Protein AF-A0A958YZW5-F1 (afdb_monomer_lite)

Secondary structure (DSSP, 8-state):
----HHHHHH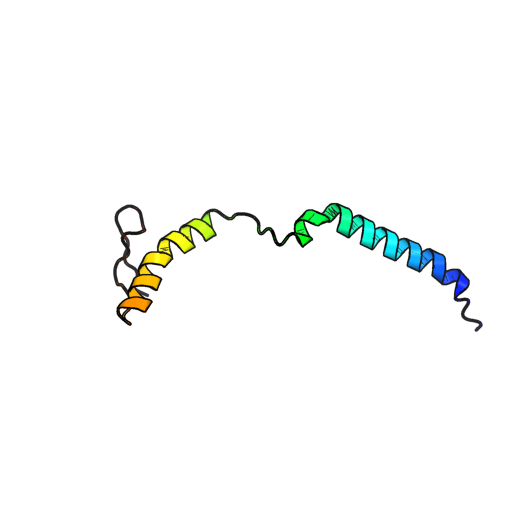HHHHHHHHHHHHHHHTHHHHTT-----HHHHHHHHHHHHHHHHHHHHSS--SEESSSTT-EE---

Foldseek 3Di:
DDDDVVVCVVVVVVVVVVVVVVCVVVVVVVVVDDDDDPVVVLVCQQCVVQVVCCVVPVDGFQWTPSPPNIDGDDD

Radius of gyration: 26.34 Å; chains: 1; bounding box: 44×25×71 Å

Structure (mmCIF, N/CA/C/O backbone):
data_AF-A0A958YZW5-F1
#
_entry.id   AF-A0A958YZW5-F1
#
loop_
_atom_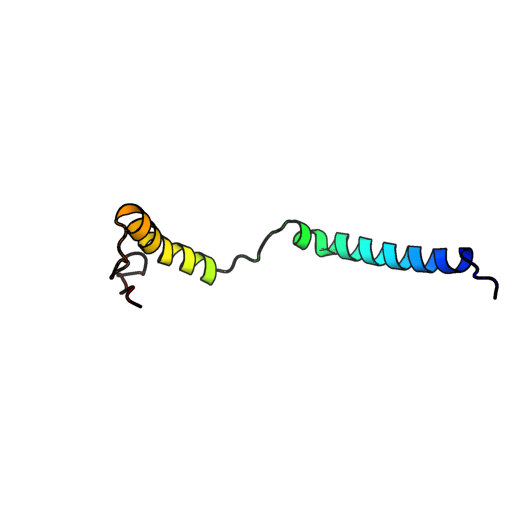site.group_PDB
_atom_site.id
_atom_site.type_symbol
_atom_site.label_atom_id
_atom_site.label_alt_id
_atom_site.label_comp_id
_atom_site.label_asym_id
_atom_site.label_entity_id
_atom_site.label_seq_id
_atom_site.pdbx_PDB_ins_code
_atom_site.Cartn_x
_atom_site.Cartn_y
_atom_site.Cartn_z
_atom_site.occupancy
_atom_site.B_iso_or_equiv
_atom_site.auth_seq_id
_atom_site.auth_comp_id
_atom_site.auth_asym_id
_atom_site.auth_atom_id
_atom_site.pdbx_PDB_model_num
ATOM 1 N N . MET A 1 1 ? 9.853 -15.859 -46.622 1.00 46.78 1 MET A N 1
ATOM 2 C CA . MET A 1 1 ? 10.315 -14.630 -45.937 1.00 46.78 1 MET A CA 1
ATOM 3 C C . MET A 1 1 ? 11.402 -15.014 -44.944 1.00 46.78 1 MET A C 1
ATOM 5 O O . MET A 1 1 ? 11.164 -15.897 -44.135 1.00 46.78 1 MET A O 1
ATOM 9 N N . GLN A 1 2 ? 12.591 -14.417 -45.032 1.00 58.09 2 GLN A N 1
ATOM 10 C CA . GLN A 1 2 ? 13.686 -14.656 -44.083 1.00 58.09 2 GLN A CA 1
ATOM 11 C C . GLN A 1 2 ? 13.453 -13.778 -42.841 1.00 58.09 2 GLN A C 1
ATOM 13 O O . GLN A 1 2 ? 13.649 -12.563 -42.897 1.00 58.09 2 GLN A O 1
ATOM 18 N N . PHE A 1 3 ? 12.987 -14.363 -41.734 1.00 62.06 3 PHE A N 1
ATOM 19 C CA . PHE A 1 3 ? 12.853 -13.645 -40.463 1.00 62.06 3 PHE A CA 1
ATOM 20 C C . PHE A 1 3 ? 14.249 -13.317 -39.917 1.00 62.06 3 PHE A C 1
ATOM 22 O O . PHE A 1 3 ? 14.995 -14.188 -39.479 1.00 62.06 3 PHE A O 1
ATOM 29 N N . SER A 1 4 ? 14.632 -12.042 -39.977 1.00 69.44 4 SER A N 1
ATOM 30 C CA . SER A 1 4 ? 15.962 -11.591 -39.566 1.00 69.44 4 SER A CA 1
ATOM 31 C C . SER A 1 4 ? 15.981 -11.241 -38.075 1.00 69.44 4 SER A C 1
ATOM 33 O O . SER A 1 4 ? 15.826 -10.077 -37.708 1.00 69.44 4 SER A O 1
ATOM 35 N N . PHE A 1 5 ? 16.235 -12.231 -37.216 1.00 67.00 5 PHE A N 1
ATOM 36 C CA . PHE A 1 5 ? 16.341 -12.082 -35.752 1.00 67.00 5 PHE A CA 1
ATOM 37 C C . PHE A 1 5 ? 17.293 -10.960 -35.297 1.00 67.00 5 PHE A C 1
ATOM 39 O O . PHE A 1 5 ? 17.025 -10.276 -34.312 1.00 67.00 5 PHE A O 1
ATOM 46 N N . LYS A 1 6 ? 18.357 -10.680 -36.063 1.00 72.38 6 LYS A N 1
ATOM 47 C CA . LYS A 1 6 ? 19.298 -9.580 -35.778 1.00 72.38 6 LYS A CA 1
ATOM 48 C C . LYS A 1 6 ? 18.651 -8.186 -35.805 1.00 72.38 6 LYS A C 1
ATOM 50 O O . LYS A 1 6 ? 19.154 -7.282 -35.152 1.00 72.38 6 LYS A O 1
ATOM 55 N N . LYS A 1 7 ? 17.536 -8.011 -36.527 1.00 77.81 7 LYS A N 1
ATOM 56 C CA . LYS A 1 7 ? 16.796 -6.737 -36.590 1.00 77.81 7 LYS A CA 1
ATOM 57 C C . LYS A 1 7 ? 15.862 -6.537 -35.395 1.00 77.81 7 LYS A C 1
ATOM 59 O O . LYS A 1 7 ? 15.559 -5.404 -35.057 1.00 77.81 7 LYS A O 1
ATOM 64 N N . PHE A 1 8 ? 15.443 -7.618 -34.737 1.00 82.25 8 PHE A N 1
ATOM 65 C CA . PHE A 1 8 ? 14.584 -7.560 -33.549 1.00 82.25 8 PHE A CA 1
ATOM 66 C C . PHE A 1 8 ? 15.367 -7.311 -32.260 1.00 82.25 8 PHE A C 1
ATOM 68 O O . PHE A 1 8 ? 14.823 -6.770 -31.301 1.00 82.25 8 P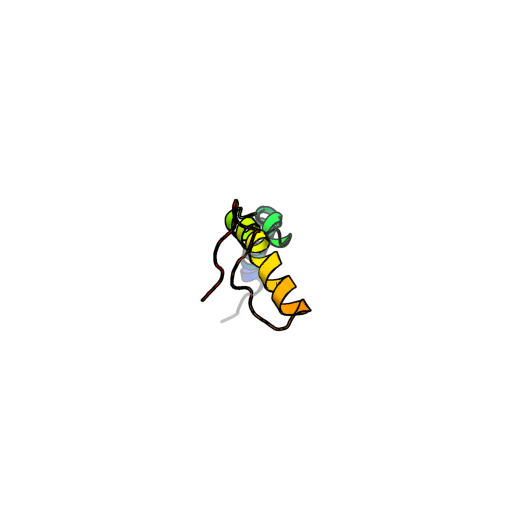HE A O 1
ATOM 75 N N . LEU A 1 9 ? 16.657 -7.651 -32.257 1.00 85.38 9 LEU A N 1
ATOM 76 C CA . LEU A 1 9 ? 17.554 -7.470 -31.122 1.00 85.38 9 LEU A CA 1
ATOM 77 C C . LEU A 1 9 ? 17.570 -6.038 -30.540 1.00 85.38 9 LEU A C 1
ATOM 79 O O . LEU A 1 9 ? 17.404 -5.922 -29.326 1.00 85.38 9 LEU A O 1
ATOM 83 N N . PRO A 1 10 ? 17.697 -4.948 -31.332 1.00 87.19 10 PRO A N 1
ATOM 84 C CA . PRO A 1 10 ? 17.654 -3.591 -30.782 1.00 87.19 10 PRO A CA 1
ATOM 85 C C . PRO A 1 10 ? 16.293 -3.238 -30.165 1.00 87.19 10 PRO A C 1
ATOM 87 O O . PRO A 1 10 ? 16.246 -2.560 -29.145 1.00 87.19 10 PRO A O 1
ATOM 90 N N . HIS A 1 11 ? 15.186 -3.730 -30.728 1.00 89.50 11 HIS A N 1
ATOM 91 C CA . HIS A 1 11 ? 13.849 -3.475 -30.185 1.00 89.50 11 HIS A CA 1
ATOM 92 C C . HIS A 1 11 ? 13.642 -4.165 -28.835 1.00 89.50 11 HIS A C 1
ATOM 94 O O . HIS A 1 11 ? 13.140 -3.542 -27.903 1.00 89.50 11 HIS A O 1
ATOM 100 N N . ILE A 1 12 ? 14.087 -5.418 -28.704 1.00 92.06 12 ILE A N 1
ATOM 101 C CA . ILE A 1 12 ? 14.052 -6.147 -27.428 1.00 92.06 12 ILE A CA 1
ATOM 102 C C . ILE A 1 12 ? 14.912 -5.426 -26.385 1.00 92.06 12 ILE A C 1
ATOM 104 O O . ILE A 1 12 ? 14.465 -5.233 -25.258 1.00 92.06 12 ILE A O 1
ATOM 108 N N . LEU A 1 13 ? 16.108 -4.969 -26.768 1.00 92.62 13 LEU A N 1
ATOM 109 C CA . LEU A 1 13 ? 16.993 -4.203 -25.887 1.00 92.62 13 LEU A CA 1
ATOM 110 C C . LEU A 1 13 ? 16.330 -2.927 -25.359 1.00 92.62 13 LEU A C 1
ATOM 112 O O . LEU A 1 13 ? 16.423 -2.641 -24.168 1.00 92.62 13 LEU A O 1
ATOM 116 N N . ILE A 1 14 ? 15.633 -2.188 -26.223 1.00 94.25 14 ILE A N 1
ATOM 117 C CA . ILE A 1 14 ? 14.911 -0.970 -25.836 1.00 94.25 14 ILE A CA 1
ATOM 118 C C . ILE A 1 14 ? 13.765 -1.299 -24.872 1.00 94.25 14 ILE A C 1
ATOM 120 O O . ILE A 1 14 ? 13.629 -0.636 -23.847 1.00 94.25 14 ILE A O 1
ATOM 124 N N . ILE A 1 15 ? 12.969 -2.335 -25.156 1.00 95.50 15 I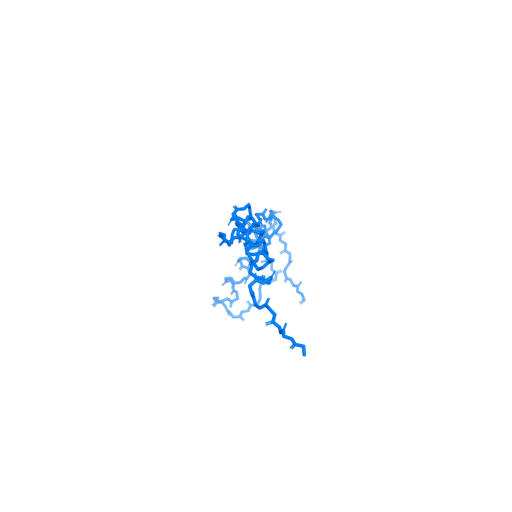LE A N 1
ATOM 125 C CA . ILE A 1 15 ? 11.857 -2.751 -24.284 1.00 95.50 15 ILE A CA 1
ATOM 126 C C . ILE A 1 15 ? 12.378 -3.144 -22.899 1.00 95.50 15 ILE A C 1
ATOM 128 O O . ILE A 1 15 ? 11.853 -2.679 -21.887 1.00 95.50 15 ILE A O 1
ATOM 132 N N . VAL A 1 16 ? 13.435 -3.958 -22.846 1.00 95.44 16 VAL A N 1
ATOM 133 C CA . VAL A 1 16 ? 14.071 -4.353 -21.583 1.00 95.44 16 VAL A CA 1
ATOM 134 C C . VAL A 1 16 ? 14.647 -3.132 -20.865 1.00 95.44 16 VAL A C 1
ATOM 136 O O . VAL A 1 16 ? 14.464 -2.998 -19.659 1.00 95.44 16 VAL A O 1
ATOM 139 N N . GLY A 1 17 ? 15.269 -2.203 -21.593 1.00 95.75 17 GLY A N 1
ATOM 140 C CA . GLY A 1 17 ? 15.774 -0.948 -21.038 1.00 95.75 17 GLY A CA 1
ATOM 141 C C . GLY A 1 17 ? 14.681 -0.113 -20.368 1.00 95.75 17 GLY A C 1
ATOM 142 O O . GLY A 1 17 ? 14.849 0.311 -19.226 1.00 95.75 17 GLY A O 1
ATOM 143 N N . PHE A 1 18 ? 13.533 0.064 -21.026 1.00 95.75 18 PHE A N 1
ATOM 144 C CA . PHE A 1 18 ? 12.388 0.767 -20.440 1.00 95.75 18 PHE A CA 1
ATOM 145 C C . PHE A 1 18 ? 11.791 0.026 -19.241 1.00 95.75 18 PHE A C 1
ATOM 147 O O . PHE A 1 18 ? 11.428 0.668 -18.255 1.00 95.75 18 PHE A O 1
ATOM 154 N N . ALA A 1 19 ? 11.723 -1.307 -19.284 1.00 93.25 19 ALA A N 1
ATOM 155 C CA . ALA A 1 19 ? 11.256 -2.103 -18.152 1.00 93.25 19 ALA A CA 1
ATOM 156 C C . ALA A 1 19 ? 12.171 -1.932 -16.928 1.00 93.25 19 ALA A C 1
ATOM 158 O O . ALA A 1 19 ? 11.687 -1.676 -15.827 1.00 93.25 19 ALA A O 1
ATOM 159 N N . VAL A 1 20 ? 13.491 -1.999 -17.126 1.00 93.19 20 VAL A N 1
ATOM 160 C CA . VAL A 1 20 ? 14.480 -1.783 -16.060 1.00 93.19 20 VAL A CA 1
ATOM 161 C C . VAL A 1 20 ? 14.409 -0.353 -15.525 1.00 93.19 20 VAL A C 1
ATOM 163 O O . VAL A 1 20 ? 14.393 -0.168 -14.313 1.00 93.19 20 VAL A O 1
ATOM 166 N N . ALA A 1 21 ? 14.313 0.654 -16.396 1.00 93.75 21 ALA A N 1
ATOM 167 C CA . ALA A 1 21 ? 14.187 2.051 -15.981 1.00 93.75 21 ALA A CA 1
ATOM 168 C C . ALA A 1 21 ? 12.908 2.298 -15.161 1.00 93.75 21 ALA A C 1
ATOM 170 O O . ALA A 1 21 ? 12.957 2.961 -14.126 1.00 93.75 21 ALA A O 1
ATOM 171 N N . SER A 1 22 ? 11.784 1.713 -15.586 1.00 91.44 22 SER A N 1
ATOM 172 C CA . SER A 1 22 ? 10.519 1.757 -14.850 1.00 91.44 22 SER A CA 1
ATOM 173 C C . SER A 1 22 ? 10.664 1.115 -13.468 1.00 91.44 22 SER A C 1
ATOM 175 O O . SER A 1 22 ? 10.376 1.756 -12.464 1.00 91.44 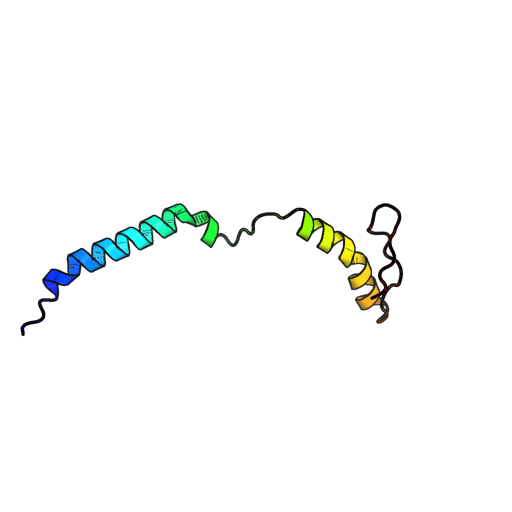22 SER A O 1
ATOM 177 N N . LEU A 1 23 ? 11.201 -0.105 -13.379 1.00 89.31 23 LEU A N 1
ATOM 178 C CA . LEU A 1 23 ? 11.400 -0.787 -12.095 1.00 89.31 23 LEU A CA 1
ATOM 179 C C . LEU A 1 23 ? 12.401 -0.068 -11.181 1.00 89.31 23 LEU A C 1
ATOM 181 O O . LEU A 1 23 ? 12.217 -0.066 -9.969 1.00 89.31 23 LEU A O 1
ATOM 185 N N . ALA A 1 24 ? 13.440 0.559 -11.736 1.00 88.75 24 ALA A N 1
ATOM 186 C CA . ALA A 1 24 ? 14.386 1.361 -10.966 1.00 88.75 24 ALA A CA 1
ATOM 187 C C . ALA A 1 24 ? 13.717 2.617 -10.381 1.00 88.75 24 ALA A C 1
ATOM 189 O O . ALA A 1 24 ? 13.923 2.930 -9.209 1.00 88.75 24 ALA A O 1
ATOM 190 N N . TYR A 1 25 ? 12.884 3.304 -11.169 1.00 87.69 25 TYR A N 1
ATOM 191 C CA . TYR A 1 25 ? 12.126 4.475 -10.722 1.00 87.69 25 TYR A CA 1
ATOM 192 C C . TYR A 1 25 ? 11.036 4.102 -9.703 1.00 87.69 25 TYR A C 1
ATOM 194 O O . TYR A 1 25 ? 10.917 4.722 -8.647 1.00 87.69 25 TYR A O 1
ATOM 202 N N . PHE A 1 26 ? 10.290 3.031 -9.975 1.00 83.56 26 PHE A N 1
ATOM 203 C CA . PHE A 1 26 ? 9.244 2.486 -9.109 1.00 83.56 26 PHE A CA 1
ATOM 204 C C . PHE A 1 26 ? 9.771 1.445 -8.110 1.00 83.56 26 PHE A C 1
ATOM 206 O O . PHE A 1 26 ? 8.989 0.670 -7.563 1.00 83.56 26 PHE A O 1
ATOM 213 N N . ASN A 1 27 ? 11.070 1.453 -7.799 1.00 77.38 27 ASN A N 1
ATOM 214 C CA . ASN A 1 27 ? 11.665 0.587 -6.777 1.00 77.38 27 ASN A CA 1
ATOM 215 C C . ASN A 1 27 ? 10.880 0.614 -5.442 1.00 77.38 27 ASN A C 1
ATOM 217 O O . ASN A 1 27 ? 10.636 -0.458 -4.886 1.00 77.38 27 ASN A O 1
ATOM 221 N N . PRO A 1 28 ? 10.353 1.764 -4.957 1.00 68.12 28 PRO A N 1
ATOM 222 C CA . PRO A 1 28 ? 9.523 1.788 -3.749 1.00 68.12 28 PRO A CA 1
ATOM 223 C C . PRO A 1 28 ? 8.272 0.897 -3.811 1.00 68.12 28 PRO A C 1
ATOM 225 O O . PRO A 1 28 ? 7.846 0.391 -2.776 1.00 68.12 28 PRO A O 1
ATOM 228 N N . VAL A 1 29 ? 7.708 0.654 -5.000 1.00 70.25 29 VAL A N 1
ATOM 229 C CA . VAL A 1 29 ? 6.543 -0.232 -5.194 1.00 70.25 29 VAL A CA 1
ATOM 230 C C . VAL A 1 29 ? 6.916 -1.693 -4.922 1.00 70.25 29 VAL A C 1
ATOM 232 O O . VAL A 1 29 ? 6.118 -2.444 -4.365 1.00 70.25 29 VAL A O 1
ATOM 235 N N . LEU A 1 30 ? 8.155 -2.090 -5.228 1.00 70.25 30 LEU A N 1
ATOM 236 C CA . LEU A 1 30 ? 8.676 -3.430 -4.935 1.00 70.25 30 LEU A CA 1
ATOM 237 C C . LEU A 1 30 ? 8.969 -3.641 -3.444 1.00 70.25 30 LEU A C 1
ATOM 239 O O . LEU A 1 30 ? 9.115 -4.778 -3.005 1.00 70.25 30 LEU A O 1
ATOM 243 N N . GLN A 1 31 ? 9.031 -2.568 -2.648 1.00 74.88 31 GLN A N 1
ATOM 244 C CA . GLN A 1 31 ? 9.277 -2.659 -1.204 1.00 74.88 31 GLN A CA 1
ATOM 245 C C . GLN A 1 31 ? 8.039 -3.120 -0.421 1.00 74.88 31 GLN A C 1
ATOM 247 O O . GLN A 1 31 ? 8.102 -3.193 0.805 1.00 74.88 31 GLN A O 1
ATOM 252 N N . GLY A 1 32 ? 6.907 -3.377 -1.093 1.00 70.31 32 GLY A N 1
ATOM 253 C CA . GLY A 1 32 ? 5.655 -3.795 -0.450 1.00 70.31 32 GLY A CA 1
ATOM 254 C C . GLY A 1 32 ? 5.093 -2.753 0.521 1.00 70.31 32 GLY A C 1
ATOM 255 O O . GLY A 1 32 ? 4.177 -3.044 1.287 1.00 70.31 32 GLY A O 1
ATOM 256 N N . LYS A 1 33 ? 5.650 -1.537 0.509 1.00 66.69 33 LYS A N 1
ATOM 257 C CA . LYS A 1 33 ? 5.235 -0.444 1.376 1.00 66.69 33 LYS A CA 1
ATOM 258 C C . LYS A 1 33 ? 3.894 0.056 0.879 1.00 66.69 33 LYS A C 1
ATOM 260 O O . LYS A 1 33 ? 3.791 0.682 -0.173 1.00 66.69 33 LYS A O 1
ATOM 265 N N . GLN A 1 34 ? 2.865 -0.252 1.645 1.00 69.06 34 GLN A N 1
ATOM 266 C CA . GLN A 1 34 ? 1.546 0.308 1.433 1.00 69.06 34 GLN A CA 1
ATOM 267 C C . GLN A 1 34 ? 1.546 1.759 1.914 1.00 69.06 34 GLN A C 1
ATOM 269 O O . GLN A 1 34 ? 2.240 2.116 2.870 1.00 69.06 34 GLN A O 1
ATOM 274 N N . ILE A 1 35 ? 0.781 2.606 1.228 1.00 74.56 35 ILE A N 1
ATOM 275 C CA . ILE A 1 35 ? 0.550 3.974 1.686 1.00 74.56 35 ILE A CA 1
ATOM 276 C C . ILE A 1 35 ? -0.125 3.873 3.050 1.00 74.56 35 ILE A C 1
ATOM 278 O O . ILE A 1 35 ? -1.155 3.213 3.181 1.00 74.56 35 ILE A O 1
ATOM 282 N N . PHE A 1 36 ? 0.465 4.506 4.062 1.00 77.69 36 PHE A N 1
ATOM 283 C CA . PHE A 1 36 ? -0.158 4.589 5.373 1.00 77.69 36 PHE A CA 1
ATOM 284 C C . PHE A 1 36 ? -1.474 5.355 5.236 1.00 77.69 36 PHE A C 1
ATOM 286 O O . PHE A 1 36 ? -1.476 6.546 4.928 1.00 77.69 36 PHE A O 1
ATOM 293 N N . GLN A 1 37 ? -2.587 4.660 5.444 1.00 79.56 37 GLN A N 1
ATOM 294 C CA . GLN A 1 37 ? -3.912 5.261 5.475 1.00 79.56 37 GLN A CA 1
ATOM 295 C C . GLN A 1 37 ? -4.339 5.383 6.934 1.00 79.56 37 GLN A C 1
ATOM 297 O O . GLN A 1 37 ? -4.489 4.373 7.626 1.00 79.56 37 GLN A O 1
ATOM 302 N N . SER A 1 38 ? -4.524 6.624 7.395 1.00 82.12 38 SER A N 1
ATOM 303 C CA . SER A 1 38 ? -5.000 6.926 8.751 1.00 82.12 38 SER A CA 1
ATOM 304 C C . SER A 1 38 ? -6.283 6.175 9.073 1.00 82.12 38 SER A C 1
ATOM 306 O O . SER A 1 38 ? -6.411 5.624 10.160 1.00 82.12 38 SER A O 1
ATOM 308 N N . ASP A 1 39 ? -7.185 6.100 8.100 1.00 83.62 39 ASP A N 1
ATOM 309 C CA . ASP A 1 39 ? -8.525 5.549 8.266 1.00 83.62 39 ASP A CA 1
ATOM 310 C C . ASP A 1 39 ? -8.467 4.032 8.473 1.00 83.62 39 ASP A C 1
ATOM 312 O O . ASP A 1 39 ? -9.136 3.500 9.356 1.00 83.62 39 ASP A O 1
ATOM 316 N N . ILE A 1 40 ? -7.589 3.335 7.736 1.00 83.44 40 ILE A N 1
ATOM 317 C CA . ILE A 1 40 ? -7.333 1.900 7.934 1.00 83.44 40 ILE A CA 1
ATOM 318 C C . ILE A 1 40 ? -6.732 1.659 9.320 1.00 83.44 40 ILE A C 1
ATOM 320 O O . ILE A 1 40 ? -7.173 0.760 10.031 1.00 83.44 40 ILE A O 1
ATOM 324 N N . MET A 1 41 ? -5.744 2.459 9.730 1.00 84.12 41 MET A N 1
ATOM 325 C CA . MET A 1 41 ? -5.113 2.298 11.043 1.00 84.12 41 MET A CA 1
ATOM 326 C C . MET A 1 41 ? -6.109 2.546 12.186 1.00 84.12 41 MET A C 1
ATOM 328 O O . MET A 1 41 ? -6.148 1.782 13.150 1.00 84.12 41 MET A O 1
ATOM 332 N N . GLN A 1 42 ? -6.945 3.579 12.065 1.00 83.75 42 GLN A N 1
ATOM 333 C CA . GLN A 1 42 ? -8.011 3.863 13.025 1.00 83.75 42 GLN A CA 1
ATOM 334 C C . GLN A 1 42 ? -9.036 2.729 13.059 1.00 83.75 42 GLN A C 1
ATOM 336 O O . GLN A 1 42 ? -9.367 2.260 14.144 1.00 83.75 42 GLN A O 1
ATOM 341 N N . TYR A 1 43 ? -9.472 2.222 11.903 1.00 82.69 43 TYR A N 1
ATOM 342 C CA . TYR A 1 43 ? -10.384 1.080 11.824 1.00 82.69 43 TYR A CA 1
ATOM 343 C C . TYR A 1 43 ? -9.809 -0.177 12.493 1.00 82.69 43 TYR A C 1
ATOM 345 O O . TYR A 1 43 ? -10.497 -0.822 13.282 1.00 82.69 43 TYR A O 1
ATOM 353 N N . ILE A 1 44 ? -8.536 -0.502 12.243 1.00 84.00 44 ILE A N 1
ATOM 354 C CA . ILE A 1 44 ? -7.855 -1.627 12.901 1.00 84.00 44 ILE A CA 1
ATOM 355 C C . ILE A 1 44 ? -7.847 -1.435 14.423 1.00 84.00 44 ILE A C 1
ATOM 357 O O . ILE A 1 44 ? -8.155 -2.372 15.158 1.00 84.00 44 ILE A O 1
ATOM 361 N N . GLY A 1 45 ? -7.533 -0.227 14.903 1.00 83.19 45 GLY A N 1
ATOM 362 C CA . GLY A 1 45 ? -7.565 0.093 16.333 1.00 83.19 45 GLY A CA 1
ATOM 363 C C . GLY A 1 45 ? -8.959 -0.067 16.944 1.00 83.19 45 GLY A C 1
ATOM 364 O O . GLY A 1 45 ? -9.104 -0.662 18.008 1.00 83.19 45 GLY A O 1
ATOM 365 N N . MET A 1 46 ? -9.982 0.394 16.229 1.00 80.50 46 MET A N 1
ATOM 366 C CA . MET A 1 46 ? -11.391 0.309 16.611 1.00 80.50 46 MET A CA 1
ATOM 367 C C . MET A 1 46 ? -11.912 -1.131 16.691 1.00 80.50 46 MET A C 1
ATOM 369 O O . MET A 1 46 ? -12.615 -1.486 17.640 1.00 80.50 46 MET A O 1
ATOM 373 N N . ALA A 1 47 ? -11.550 -1.960 15.710 1.00 81.81 47 ALA A N 1
ATOM 374 C CA . ALA A 1 47 ? -11.991 -3.348 15.598 1.00 81.81 47 ALA A CA 1
ATOM 375 C C . ALA A 1 47 ? -11.219 -4.305 16.521 1.00 81.81 47 ALA A C 1
ATOM 377 O O . ALA A 1 47 ? -11.703 -5.398 16.815 1.00 81.81 47 ALA A O 1
ATOM 378 N N . LYS A 1 48 ? -10.031 -3.912 17.003 1.00 84.44 48 LYS A N 1
ATOM 379 C CA . LYS A 1 48 ? -9.174 -4.765 17.838 1.00 84.44 48 LYS A CA 1
ATOM 380 C C . LYS A 1 48 ? -9.902 -5.293 19.074 1.00 84.44 48 LYS A C 1
ATOM 382 O O . LYS A 1 48 ? -9.871 -6.492 19.318 1.00 84.44 48 LYS A O 1
ATOM 387 N N . GLN A 1 49 ? -10.591 -4.421 19.810 1.00 81.31 49 GLN A N 1
ATOM 388 C CA . GLN A 1 49 ? -11.309 -4.811 21.026 1.00 81.31 49 GLN A CA 1
ATOM 389 C C . GLN A 1 49 ? -12.452 -5.795 20.737 1.00 81.31 49 GLN A C 1
ATOM 391 O O . GLN A 1 49 ? -12.663 -6.728 21.505 1.00 81.31 49 GLN A O 1
ATOM 396 N N . GLN A 1 50 ? -13.179 -5.605 19.634 1.00 81.56 50 GLN A N 1
ATOM 397 C CA . GLN A 1 50 ? -14.249 -6.519 19.230 1.00 81.56 50 GLN A CA 1
ATOM 398 C C . GLN A 1 50 ? -13.693 -7.888 18.833 1.00 81.56 50 GLN A C 1
ATOM 400 O O . GLN A 1 50 ? -14.206 -8.909 19.285 1.00 81.56 50 GLN A O 1
ATOM 405 N N . ASN A 1 51 ? -12.618 -7.911 18.044 1.00 84.25 51 ASN A N 1
ATOM 406 C CA . ASN A 1 51 ? -11.971 -9.154 17.630 1.00 84.25 51 ASN A CA 1
ATOM 407 C C . ASN A 1 51 ? -11.414 -9.930 18.830 1.00 84.25 51 ASN A C 1
ATOM 409 O O . ASN A 1 51 ? -11.649 -11.128 18.939 1.00 84.25 51 ASN A O 1
ATOM 413 N N . GLU A 1 52 ? -10.740 -9.248 19.758 1.00 85.00 52 GLU A N 1
ATOM 414 C CA . GLU A 1 52 ? -10.181 -9.859 20.969 1.00 85.00 52 GLU A CA 1
ATOM 415 C C . GLU A 1 52 ? -11.282 -10.388 21.906 1.00 85.00 52 GLU A C 1
ATOM 417 O O . GLU A 1 52 ? -11.165 -11.485 22.456 1.00 85.00 52 GLU A O 1
ATOM 422 N N . PHE A 1 53 ? -12.401 -9.664 22.037 1.00 83.75 53 PHE A N 1
ATOM 423 C CA . PHE A 1 53 ? -13.567 -10.133 22.792 1.00 83.75 53 PHE A CA 1
ATOM 424 C C . PHE A 1 53 ? -14.189 -11.391 22.167 1.00 83.75 53 PHE A C 1
ATOM 426 O O . PHE A 1 53 ? -14.513 -12.342 22.882 1.00 83.75 53 PHE A O 1
ATOM 433 N N . ARG A 1 54 ? -14.288 -11.439 20.835 1.00 84.62 54 ARG A N 1
ATOM 434 C CA . ARG A 1 54 ? -14.798 -12.609 20.113 1.00 84.62 54 ARG A CA 1
ATOM 435 C C . ARG A 1 54 ? -13.874 -13.817 20.224 1.00 84.62 54 ARG A C 1
ATOM 437 O O . ARG A 1 54 ? -14.355 -14.932 20.390 1.00 84.62 54 ARG A O 1
ATOM 444 N N . GLU A 1 55 ? -12.560 -13.617 20.159 1.00 85.06 55 GLU A N 1
ATOM 445 C CA . GLU A 1 55 ? -11.579 -14.701 20.320 1.00 85.06 55 GLU A CA 1
ATOM 446 C C . GLU A 1 55 ? -11.586 -15.297 21.734 1.00 85.06 55 GLU A C 1
ATOM 448 O O . GLU A 1 55 ? -11.419 -16.504 21.896 1.00 85.06 55 GLU A O 1
ATOM 453 N N . THR A 1 56 ? -11.788 -14.464 22.756 1.00 85.94 56 THR A N 1
ATOM 454 C CA . THR A 1 56 ? -11.754 -14.893 24.164 1.00 85.94 56 THR A CA 1
ATOM 455 C C . THR A 1 56 ? -13.075 -15.480 24.652 1.00 85.94 56 THR A C 1
ATOM 457 O O . THR A 1 56 ? -13.066 -16.438 25.424 1.00 85.94 56 THR A O 1
ATOM 460 N N . THR A 1 57 ? -14.201 -14.922 24.209 1.00 82.88 57 THR A N 1
ATOM 461 C CA . THR A 1 57 ? -15.535 -15.255 24.737 1.00 82.88 57 THR A CA 1
ATOM 462 C C . THR A 1 57 ? -16.357 -16.100 23.767 1.00 82.88 57 THR A C 1
ATOM 464 O O . THR A 1 57 ? -17.276 -16.791 24.189 1.00 82.88 57 THR A O 1
ATOM 467 N N . GLY A 1 58 ? -16.033 -16.069 22.471 1.00 81.62 58 GLY A N 1
ATOM 468 C CA . GLY A 1 58 ? -16.829 -16.697 21.411 1.00 81.62 58 GLY A CA 1
ATOM 469 C C . GLY A 1 58 ? -18.058 -15.888 20.979 1.00 81.62 58 GLY A C 1
ATOM 470 O O . GLY A 1 58 ? -18.673 -16.231 19.973 1.00 81.62 58 GLY A O 1
ATOM 471 N N . ASP A 1 59 ? -18.375 -14.803 21.689 1.00 78.06 59 ASP A N 1
ATOM 472 C CA . ASP A 1 59 ? -19.536 -13.942 21.457 1.00 78.06 59 ASP A CA 1
ATOM 473 C C . ASP A 1 59 ? -19.129 -12.581 20.866 1.00 78.06 59 ASP A C 1
ATOM 475 O O . ASP A 1 59 ? -18.011 -12.100 21.057 1.00 78.06 59 ASP A O 1
ATOM 479 N N . GLU A 1 60 ? -20.050 -11.932 20.151 1.00 77.62 60 GLU A N 1
ATOM 480 C CA . GLU A 1 60 ? -19.855 -10.573 19.637 1.00 77.62 60 GLU A CA 1
ATOM 481 C C . GLU A 1 60 ? -20.052 -9.537 20.754 1.00 77.62 60 GLU A C 1
ATOM 483 O O . GLU A 1 60 ? -20.960 -9.647 21.583 1.00 77.62 60 GLU A O 1
ATOM 488 N N . THR A 1 61 ? -19.217 -8.494 20.775 1.00 76.94 61 THR A N 1
ATOM 489 C CA . THR A 1 61 ? -19.443 -7.368 21.691 1.00 76.94 61 THR A CA 1
ATOM 490 C C . THR A 1 61 ? -20.534 -6.452 21.141 1.00 76.94 61 THR A C 1
ATOM 492 O O . THR A 1 61 ? -20.585 -6.177 19.943 1.00 76.94 61 THR A O 1
ATOM 495 N N . TYR A 1 62 ? -21.385 -5.931 22.024 1.00 77.62 62 TYR A N 1
ATOM 496 C CA . TYR A 1 62 ? -22.414 -4.936 21.696 1.00 77.62 62 TYR A CA 1
ATOM 497 C C . TYR A 1 62 ? -21.949 -3.494 21.942 1.00 77.62 62 TYR A C 1
ATOM 499 O O . TYR A 1 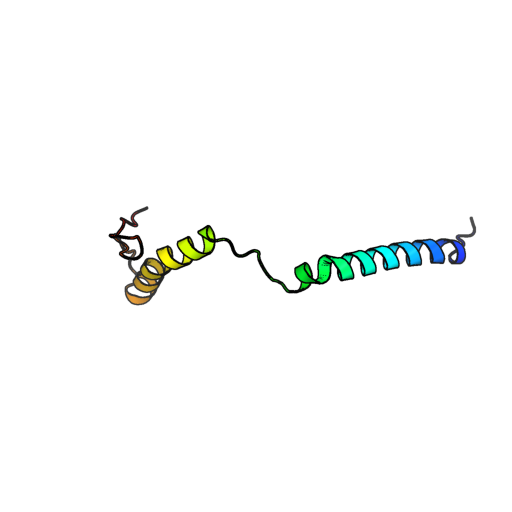62 ? -22.665 -2.549 21.605 1.00 77.62 62 TYR A O 1
ATOM 507 N N . TRP A 1 63 ? -20.758 -3.319 22.523 1.00 78.62 63 TRP A N 1
ATOM 508 C CA . TRP A 1 63 ? -20.163 -2.023 22.827 1.00 78.62 63 TRP A CA 1
ATOM 509 C C . TRP A 1 63 ? -18.630 -2.088 22.756 1.00 78.62 63 TRP A C 1
ATOM 511 O O . TRP A 1 63 ? -18.000 -2.926 23.405 1.00 78.62 63 TRP A O 1
ATOM 521 N N . THR A 1 64 ? -18.002 -1.179 22.011 1.00 78.56 64 THR A N 1
ATOM 522 C CA . THR A 1 64 ? -16.542 -0.990 22.016 1.00 78.56 64 THR A CA 1
ATOM 523 C C . THR A 1 64 ? -16.187 0.306 22.725 1.00 78.56 64 THR A C 1
ATOM 525 O O . THR A 1 64 ? -16.784 1.339 22.452 1.00 78.56 64 THR A O 1
ATOM 528 N N . ASN A 1 65 ? -15.185 0.272 23.603 1.00 78.00 65 ASN A N 1
ATOM 529 C CA . ASN A 1 65 ? -14.615 1.456 24.262 1.00 78.00 65 ASN A CA 1
ATOM 530 C C . ASN A 1 65 ? -13.441 2.046 23.468 1.00 78.00 65 ASN A C 1
ATOM 532 O O . ASN A 1 65 ? -12.833 3.023 23.897 1.00 78.00 65 ASN A O 1
ATOM 536 N N . SER A 1 66 ? -13.109 1.438 22.327 1.00 72.75 66 SER A N 1
ATOM 537 C CA . SER A 1 66 ? -12.001 1.869 21.474 1.00 72.75 66 SER A CA 1
ATOM 538 C C . SER A 1 66 ? -12.331 3.153 20.702 1.00 72.75 66 SER A C 1
ATOM 540 O O . SER A 1 66 ? -11.421 3.894 20.341 1.00 72.75 66 SER A O 1
ATOM 542 N N . ALA A 1 67 ? -13.622 3.463 20.511 1.00 72.00 67 ALA A N 1
ATOM 543 C CA . ALA A 1 67 ? -14.066 4.795 20.092 1.00 72.00 67 ALA A CA 1
ATOM 544 C C . ALA A 1 67 ? -13.966 5.739 21.281 1.00 72.00 67 ALA A C 1
ATOM 546 O O . ALA A 1 67 ? -14.305 5.364 22.397 1.00 72.00 67 ALA A O 1
ATOM 547 N N . PHE A 1 68 ? -13.564 6.982 21.045 1.00 64.94 68 PHE A N 1
ATOM 548 C CA . PHE A 1 68 ? -13.502 8.036 22.053 1.00 64.94 68 PHE A CA 1
ATOM 549 C C . PHE A 1 68 ? -14.862 8.221 22.767 1.00 64.94 68 PHE A C 1
ATOM 551 O O . PHE A 1 68 ? -15.750 8.890 22.248 1.00 64.94 68 PHE A O 1
ATOM 558 N N . GLY A 1 69 ? -15.031 7.606 23.946 1.00 71.38 69 GLY A N 1
ATOM 559 C CA . GLY A 1 69 ? -16.290 7.602 24.717 1.00 71.38 69 GLY A CA 1
ATOM 560 C C . GLY A 1 69 ? -17.190 6.372 24.522 1.00 71.38 69 GLY A C 1
ATOM 561 O O . GLY A 1 69 ? -18.241 6.277 25.150 1.00 71.38 69 GLY A O 1
ATOM 562 N N . GLY A 1 70 ? -16.750 5.417 23.712 1.00 75.38 70 GLY A N 1
ATOM 563 C CA . GLY A 1 70 ? -17.437 4.177 23.395 1.00 75.38 70 GLY A CA 1
ATOM 564 C C . GLY A 1 70 ? -18.474 4.305 22.278 1.00 75.38 70 GLY A C 1
ATOM 565 O O . GLY A 1 70 ? -19.047 5.368 22.051 1.00 75.38 70 GLY A O 1
ATOM 566 N N . MET A 1 71 ? -18.689 3.218 21.540 1.00 81.75 71 MET A N 1
ATOM 567 C CA . MET A 1 71 ? -19.726 3.133 20.515 1.00 81.75 71 MET A CA 1
ATOM 568 C C . MET A 1 71 ? -20.360 1.741 20.493 1.00 81.75 71 MET A C 1
ATOM 570 O O . MET A 1 71 ? -19.680 0.753 20.784 1.00 81.75 71 MET A O 1
ATOM 574 N N . PRO A 1 72 ? -21.636 1.630 20.107 1.00 76.56 72 PRO A N 1
ATOM 575 C CA . PRO A 1 72 ? -22.242 0.332 19.904 1.00 76.56 72 PRO A CA 1
ATOM 576 C C . PRO A 1 72 ? -21.677 -0.382 18.670 1.00 76.56 72 PRO A C 1
ATOM 578 O O . PRO A 1 72 ? -21.387 0.251 17.656 1.00 76.56 72 PRO A O 1
ATOM 581 N N . THR A 1 73 ? -21.534 -1.702 18.763 1.00 74.25 73 THR A N 1
ATOM 582 C CA . THR A 1 73 ? -20.908 -2.566 17.737 1.00 74.25 73 THR A CA 1
ATOM 583 C C . THR A 1 73 ? -21.857 -3.613 17.164 1.00 74.25 73 THR A C 1
ATOM 585 O O . THR A 1 73 ? -21.425 -4.511 16.447 1.00 74.25 73 THR A O 1
ATOM 588 N N . TYR A 1 74 ? -23.152 -3.496 17.462 1.00 66.06 74 TYR A N 1
ATOM 589 C CA . TYR A 1 74 ? -24.171 -4.328 16.838 1.00 66.06 74 TYR A CA 1
ATOM 590 C C . TYR A 1 74 ? -24.231 -4.074 15.322 1.00 66.06 74 TYR A C 1
ATOM 592 O O . TYR A 1 74 ? -24.257 -2.925 14.871 1.00 66.06 74 TYR A O 1
ATOM 600 N N . GLN A 1 75 ? -24.272 -5.159 14.552 1.00 55.28 75 GLN A N 1
ATOM 601 C CA . GLN A 1 75 ? -24.689 -5.203 13.149 1.00 55.28 75 GLN A CA 1
ATOM 602 C C . GLN A 1 75 ? -25.863 -6.164 13.016 1.00 55.28 75 GLN A C 1
ATOM 604 O O . GLN A 1 75 ? -25.870 -7.175 13.754 1.00 55.28 75 GLN A O 1
#

Sequence (75 aa):
MQFSFKKFLPHILIIVGFAVASLAYFNPVLQGKQIFQSDIMQYIGMAKQQNEFRETTGDETYWTNSAFGGMPTYQ

pLDDT: mean 79.79, std 9.79, range [46.78, 95.75]